Protein AF-A0A2U3LYC5-F1 (afdb_monomer_lite)

Structure (mmCIF, N/CA/C/O backbone):
data_AF-A0A2U3LYC5-F1
#
_entry.id   AF-A0A2U3LYC5-F1
#
loop_
_atom_site.group_PDB
_atom_site.id
_atom_site.type_symbol
_atom_site.label_atom_id
_atom_site.label_alt_id
_atom_site.label_comp_id
_atom_site.label_asym_id
_atom_site.label_entity_id
_atom_site.label_seq_id
_atom_site.pdbx_PDB_ins_code
_atom_site.Cartn_x
_atom_site.Cartn_y
_atom_site.Cartn_z
_atom_site.occupancy
_atom_site.B_iso_or_equiv
_atom_site.auth_seq_id
_atom_site.auth_comp_id
_atom_site.auth_asym_id
_atom_site.auth_atom_id
_atom_site.pdbx_PDB_model_num
ATOM 1 N N . MET A 1 1 ? -0.876 21.753 33.204 1.00 40.34 1 MET A N 1
ATOM 2 C CA . MET A 1 1 ? -1.177 21.328 31.820 1.00 40.34 1 MET A CA 1
ATOM 3 C C . MET A 1 1 ? -1.017 19.820 31.784 1.00 40.34 1 MET A C 1
ATOM 5 O O . MET A 1 1 ? 0.058 19.360 32.145 1.00 40.34 1 MET A O 1
ATOM 9 N N . ALA A 1 2 ? -2.063 19.058 31.461 1.00 46.78 2 ALA A N 1
ATOM 10 C CA . ALA A 1 2 ? -1.940 17.607 31.338 1.00 46.78 2 ALA A CA 1
ATOM 11 C C . ALA A 1 2 ? -1.314 17.269 29.978 1.00 46.78 2 ALA A C 1
ATOM 13 O O . ALA A 1 2 ? -1.792 17.745 28.949 1.00 46.78 2 ALA A O 1
ATOM 14 N N . ILE A 1 3 ? -0.242 16.476 29.973 1.00 54.59 3 ILE A N 1
ATOM 15 C CA . ILE A 1 3 ? 0.299 15.901 28.739 1.00 54.59 3 ILE A CA 1
ATOM 16 C C . ILE A 1 3 ? -0.543 14.659 28.458 1.00 54.59 3 ILE A C 1
ATOM 18 O O . ILE A 1 3 ? -0.253 13.590 28.994 1.00 54.59 3 ILE A O 1
ATOM 22 N N . GLY A 1 4 ? -1.610 14.837 27.674 1.00 52.62 4 GLY A N 1
ATOM 23 C CA . GLY A 1 4 ? -2.502 13.748 27.282 1.00 52.62 4 GLY A CA 1
ATOM 24 C C . GLY A 1 4 ? -1.692 12.621 26.648 1.00 52.62 4 GLY A C 1
ATOM 25 O O . GLY A 1 4 ? -0.957 12.837 25.680 1.00 52.62 4 GLY A O 1
ATOM 26 N N . THR A 1 5 ? -1.749 11.434 27.241 1.00 54.25 5 THR A N 1
ATOM 27 C CA . THR A 1 5 ? -0.887 10.325 26.821 1.00 54.25 5 THR A CA 1
ATOM 28 C C . THR A 1 5 ? -1.466 9.643 25.584 1.00 54.25 5 THR A C 1
ATOM 30 O O . THR A 1 5 ? -2.667 9.698 25.325 1.00 54.25 5 THR A O 1
ATOM 33 N N . ALA A 1 6 ? -0.638 8.910 24.833 1.00 56.06 6 ALA A N 1
ATOM 34 C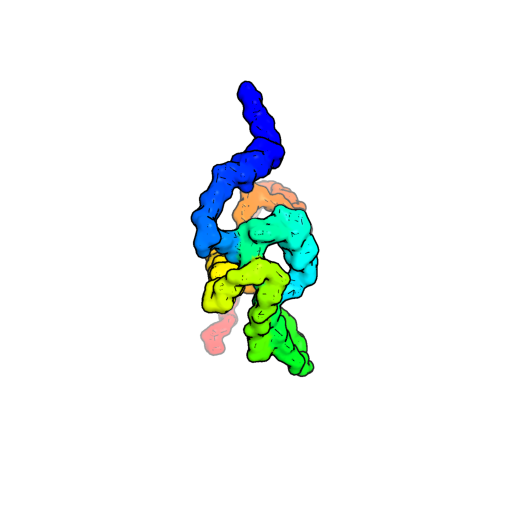 CA . ALA A 1 6 ? -1.093 8.162 23.654 1.00 56.06 6 ALA A CA 1
ATOM 35 C C . ALA A 1 6 ? -2.175 7.091 23.954 1.00 56.06 6 ALA A C 1
ATOM 37 O O . ALA A 1 6 ? -2.731 6.504 23.026 1.00 56.06 6 ALA A O 1
ATOM 38 N N . TYR A 1 7 ? -2.490 6.836 25.231 1.00 59.06 7 TYR A N 1
ATOM 39 C CA . TYR A 1 7 ? -3.621 6.012 25.653 1.00 59.06 7 TYR A CA 1
ATOM 40 C C . TYR A 1 7 ? -4.973 6.744 25.607 1.00 59.06 7 TYR A C 1
ATOM 42 O O . TYR A 1 7 ? -5.970 6.099 25.296 1.00 59.06 7 TYR A O 1
ATOM 50 N N . GLU A 1 8 ? -5.038 8.059 25.838 1.00 54.41 8 GLU A N 1
ATOM 51 C CA . GLU A 1 8 ? -6.316 8.798 25.862 1.00 54.41 8 GLU A CA 1
ATOM 52 C C . GLU A 1 8 ? -6.928 8.913 24.459 1.00 54.41 8 GLU A C 1
ATOM 54 O O . GLU A 1 8 ? -8.079 8.521 24.254 1.00 54.41 8 GLU A O 1
ATOM 59 N N . ALA A 1 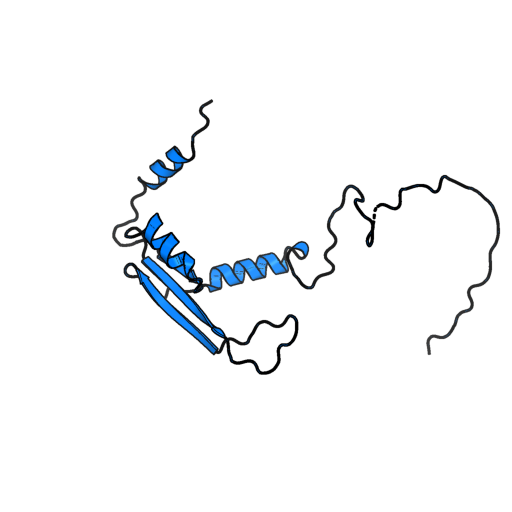9 ? -6.119 9.262 23.453 1.00 53.09 9 ALA A N 1
ATOM 60 C CA . ALA A 1 9 ? -6.523 9.204 22.043 1.00 53.09 9 ALA A CA 1
ATOM 61 C C . ALA A 1 9 ? -6.945 7.780 21.602 1.00 53.09 9 ALA A C 1
ATOM 63 O O . ALA A 1 9 ? -7.764 7.602 20.698 1.00 53.09 9 ALA A O 1
ATOM 64 N N . ARG A 1 10 ? -6.421 6.737 22.265 1.00 54.31 10 ARG A N 1
ATOM 65 C CA . ARG A 1 10 ? -6.801 5.334 22.032 1.00 54.31 10 ARG A CA 1
ATOM 66 C C . ARG A 1 10 ? -8.166 4.987 22.640 1.00 54.31 10 ARG A C 1
ATOM 68 O O . ARG A 1 10 ? -8.833 4.093 22.122 1.00 54.31 10 ARG A O 1
ATOM 75 N N . SER A 1 11 ? -8.587 5.681 23.701 1.00 48.44 11 SER A N 1
ATOM 76 C CA . SER A 1 11 ? -9.949 5.601 24.248 1.00 48.44 11 SER A CA 1
ATOM 77 C C . SER A 1 11 ? -10.963 6.469 23.499 1.00 48.44 11 SER A C 1
ATOM 79 O O . SER A 1 11 ? -12.105 6.043 23.369 1.00 48.44 11 SER A O 1
ATOM 81 N N . GLU A 1 12 ? -10.579 7.612 22.928 1.00 47.88 12 GLU A N 1
ATOM 82 C CA . GLU A 1 12 ? -11.482 8.406 22.072 1.00 47.88 12 GLU A CA 1
ATOM 83 C C . GLU A 1 12 ? -11.841 7.647 20.780 1.00 47.88 12 GLU A C 1
ATOM 85 O O . GLU A 1 12 ? -13.007 7.557 20.397 1.00 47.88 12 GLU A O 1
ATOM 90 N N . LEU A 1 13 ? -10.868 6.941 20.187 1.00 54.88 13 LEU A N 1
ATOM 91 C CA . LEU A 1 13 ? -11.086 5.976 19.094 1.00 54.88 13 LEU A CA 1
ATOM 92 C C . LEU A 1 13 ? -11.908 4.726 19.498 1.00 54.88 13 LEU A C 1
ATOM 94 O O . LEU A 1 13 ? -12.081 3.814 18.686 1.00 54.88 13 LEU A O 1
ATOM 98 N N . ARG A 1 14 ? -12.412 4.655 20.739 1.00 53.88 14 ARG A N 1
ATOM 99 C CA . ARG A 1 14 ? -13.308 3.597 21.238 1.00 53.88 14 ARG A CA 1
ATOM 100 C C . ARG A 1 14 ? -14.780 4.026 21.266 1.00 53.88 14 ARG A C 1
ATOM 102 O O . ARG A 1 14 ? -15.639 3.153 21.319 1.00 53.88 14 ARG A O 1
ATOM 109 N N . THR A 1 15 ? -15.076 5.328 21.243 1.00 57.22 15 THR A N 1
ATOM 110 C CA . THR A 1 15 ? -16.435 5.875 21.432 1.00 57.22 15 THR A CA 1
ATOM 111 C C . THR A 1 15 ? -17.026 6.527 20.183 1.00 57.22 15 THR A C 1
ATOM 113 O O . THR A 1 15 ? -18.062 7.180 20.273 1.00 57.22 15 THR A O 1
ATOM 116 N N . TRP A 1 16 ? -16.413 6.332 19.012 1.00 46.88 16 TRP A N 1
ATOM 117 C CA . TRP A 1 16 ? -17.035 6.648 17.725 1.00 46.88 16 TRP A CA 1
ATOM 118 C C . TRP A 1 16 ? -17.822 5.434 17.203 1.00 46.88 16 TRP A C 1
ATOM 120 O O . TRP A 1 16 ? -17.195 4.480 16.732 1.00 46.88 16 TRP A O 1
ATOM 130 N N . PRO A 1 17 ? -19.168 5.427 17.254 1.00 53.56 17 PRO A N 1
ATOM 131 C CA . PRO A 1 17 ? -19.947 4.425 16.547 1.00 53.56 17 PRO A CA 1
ATOM 132 C C . PRO A 1 17 ? -19.919 4.739 15.039 1.00 53.56 17 PRO A C 1
ATOM 134 O O . PRO A 1 17 ? -20.479 5.760 14.626 1.00 53.56 17 PRO A O 1
ATOM 137 N N . PRO A 1 18 ? -19.329 3.890 14.174 1.00 57.97 18 PRO A N 1
ATOM 138 C CA . PRO A 1 18 ? -19.760 3.881 12.782 1.00 57.97 18 PRO A CA 1
ATOM 139 C C . PRO A 1 18 ? -21.257 3.543 12.749 1.00 57.97 18 PRO A C 1
ATOM 141 O O . PRO A 1 18 ? -21.764 2.824 13.615 1.00 57.97 18 PRO A O 1
ATOM 144 N N . LYS A 1 19 ? -21.977 4.041 11.741 1.00 56.91 19 LYS A N 1
ATOM 145 C CA . LYS A 1 19 ? -23.342 3.561 11.482 1.00 56.91 19 LYS A CA 1
ATOM 146 C C . LYS A 1 19 ? -23.272 2.047 11.230 1.00 56.91 19 LYS A C 1
ATOM 148 O O . LYS A 1 19 ? -22.301 1.610 10.608 1.00 56.91 19 LYS A O 1
ATOM 153 N N . PRO A 1 20 ? -24.259 1.247 11.672 1.00 51.06 20 PRO A N 1
ATOM 154 C CA . PRO A 1 20 ? -24.197 -0.214 11.551 1.00 51.06 20 PRO A CA 1
ATOM 155 C C . PRO A 1 20 ? -24.021 -0.693 10.098 1.00 51.06 20 PRO A C 1
ATOM 157 O O . PRO A 1 20 ? -23.440 -1.749 9.865 1.00 51.06 20 PRO A O 1
ATOM 160 N N . ASP A 1 21 ? -24.452 0.116 9.130 1.00 56.06 21 ASP A N 1
ATOM 161 C CA . ASP A 1 21 ? -24.381 -0.155 7.690 1.00 56.06 21 ASP A CA 1
ATOM 162 C C . ASP A 1 21 ? -23.048 0.270 7.032 1.00 56.06 21 ASP A C 1
ATOM 1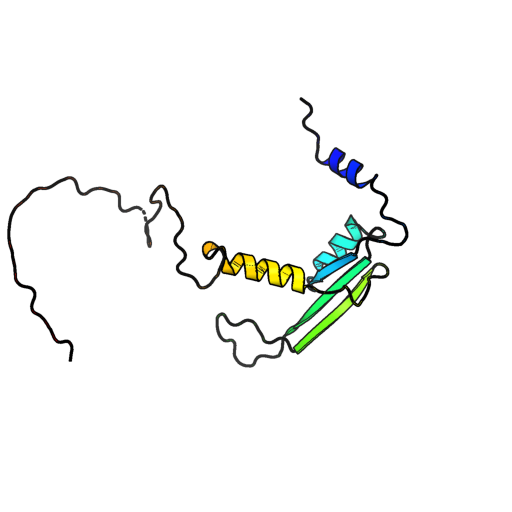64 O O . ASP A 1 21 ? -22.808 -0.033 5.863 1.00 56.06 21 ASP A O 1
ATOM 168 N N . GLU A 1 22 ? -22.174 0.989 7.750 1.00 65.31 22 GLU A N 1
ATOM 169 C CA . GLU A 1 22 ? -20.986 1.667 7.204 1.00 65.31 22 GLU A CA 1
ATOM 170 C C . GLU A 1 22 ? -19.699 1.271 7.958 1.00 65.31 22 GLU A C 1
ATOM 172 O O . GLU A 1 22 ? -18.988 2.097 8.536 1.00 65.31 22 GLU A O 1
ATOM 177 N N . LEU A 1 23 ? -19.387 -0.031 7.947 1.00 70.06 23 LEU A N 1
ATOM 178 C CA . LEU A 1 23 ? -18.106 -0.554 8.438 1.00 70.06 23 LEU A CA 1
ATOM 179 C C . LEU A 1 23 ? -16.927 0.036 7.647 1.00 70.06 23 LEU A C 1
ATOM 181 O O . LEU A 1 23 ? -16.929 0.067 6.414 1.00 70.06 23 LEU A O 1
ATOM 185 N N . PHE A 1 24 ? -15.881 0.456 8.361 1.00 83.62 24 PHE A N 1
ATOM 186 C CA . PHE A 1 24 ? -14.703 1.088 7.765 1.00 83.62 24 PHE A CA 1
ATOM 187 C C . PHE A 1 24 ? -13.971 0.124 6.816 1.00 83.62 24 PHE A C 1
ATOM 189 O O . PHE A 1 24 ? -13.599 -0.981 7.212 1.00 83.62 24 PHE A O 1
ATOM 196 N N . GLN A 1 25 ? -13.750 0.528 5.562 1.00 88.94 25 GLN A N 1
ATOM 197 C CA . GLN A 1 25 ? -13.086 -0.307 4.556 1.00 88.94 25 GLN A CA 1
ATOM 198 C C . GLN A 1 25 ? -11.616 0.090 4.377 1.00 88.94 25 GLN A C 1
ATOM 200 O O . GLN A 1 25 ? -11.308 1.243 4.078 1.00 88.94 25 GLN A O 1
ATOM 205 N N . ILE A 1 26 ? -10.716 -0.889 4.489 1.00 91.62 26 ILE A N 1
ATOM 206 C CA . ILE A 1 26 ? -9.272 -0.733 4.281 1.00 91.62 26 ILE A CA 1
ATOM 207 C C . ILE A 1 26 ? -8.837 -1.525 3.048 1.00 91.62 26 ILE A C 1
ATOM 209 O O . ILE A 1 26 ? -9.253 -2.665 2.830 1.00 91.62 26 ILE A O 1
ATOM 213 N N . THR A 1 27 ? -7.965 -0.912 2.251 1.00 93.81 27 THR A N 1
ATOM 214 C CA . THR A 1 27 ? -7.382 -1.497 1.042 1.00 93.81 27 THR A CA 1
ATOM 215 C C . THR A 1 27 ? -5.878 -1.242 1.029 1.00 93.81 27 THR A C 1
ATOM 217 O O . THR A 1 27 ? -5.474 -0.080 0.943 1.00 93.81 27 THR A O 1
ATOM 220 N N . THR A 1 28 ? -5.056 -2.290 1.094 1.00 93.94 28 THR A N 1
ATOM 221 C CA . THR A 1 28 ? -3.591 -2.180 0.934 1.00 93.94 28 THR A CA 1
ATOM 222 C C . THR A 1 28 ? -3.127 -2.864 -0.348 1.00 93.94 28 THR A C 1
ATOM 224 O O . THR A 1 28 ? -3.891 -3.547 -1.029 1.00 93.94 28 THR A O 1
ATOM 227 N N . ASP A 1 29 ? -1.853 -2.698 -0.675 1.00 92.44 29 ASP A N 1
ATOM 228 C CA . ASP A 1 29 ? -1.115 -3.603 -1.548 1.00 92.44 29 ASP A CA 1
ATOM 229 C C . ASP A 1 29 ? -0.901 -4.990 -0.894 1.00 92.44 29 ASP A C 1
ATOM 231 O O . ASP A 1 29 ? -1.221 -5.208 0.281 1.00 92.44 29 ASP A O 1
ATOM 235 N N . GLY A 1 30 ? -0.364 -5.932 -1.675 1.00 91.12 30 GLY A N 1
ATOM 236 C CA . GLY A 1 30 ? -0.126 -7.334 -1.300 1.00 91.12 30 GLY A CA 1
ATOM 237 C C . GLY A 1 30 ? 1.041 -7.607 -0.337 1.00 91.12 30 GLY A C 1
ATOM 238 O O . GLY A 1 30 ? 1.516 -8.743 -0.265 1.00 91.12 30 GLY A O 1
ATOM 239 N N . PHE A 1 31 ? 1.566 -6.609 0.380 1.00 91.75 31 PHE A N 1
ATOM 240 C CA . PHE A 1 31 ? 2.666 -6.823 1.322 1.00 91.75 31 PHE A CA 1
ATOM 241 C C . PHE A 1 31 ? 2.206 -7.635 2.550 1.00 91.75 31 PHE A C 1
ATOM 243 O O . PHE A 1 31 ? 1.364 -7.206 3.344 1.00 91.75 31 PHE A O 1
ATOM 250 N N . LYS A 1 32 ? 2.773 -8.842 2.706 1.00 92.31 32 LYS A N 1
ATOM 251 C CA . LYS A 1 32 ? 2.317 -9.878 3.658 1.00 92.31 32 LYS A CA 1
ATOM 252 C C . LYS A 1 32 ? 2.119 -9.391 5.112 1.00 92.31 32 LYS A C 1
ATOM 254 O O . LYS A 1 32 ? 1.103 -9.760 5.700 1.00 92.31 32 LYS A O 1
ATOM 259 N N . PRO A 1 33 ? 2.995 -8.548 5.705 1.00 94.81 33 PRO A N 1
ATOM 260 C CA . PRO A 1 33 ? 2.809 -8.045 7.071 1.00 94.81 33 PRO A CA 1
ATOM 261 C C . PRO A 1 33 ? 1.546 -7.204 7.311 1.00 94.81 33 PRO A C 1
ATOM 263 O O . PRO A 1 33 ? 1.139 -7.069 8.463 1.00 94.81 33 PRO A O 1
ATOM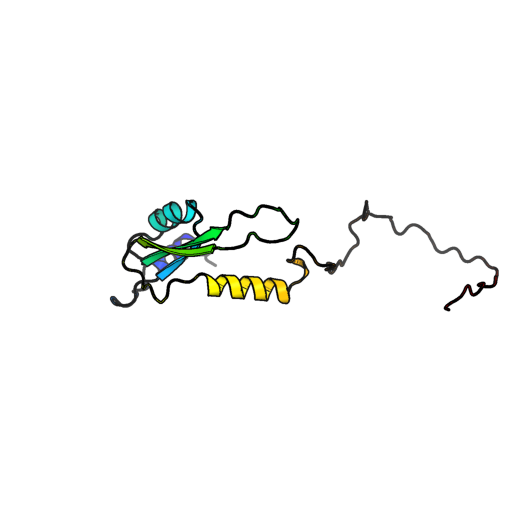 266 N N . TYR A 1 34 ? 0.889 -6.664 6.275 1.00 93.88 34 TYR A N 1
ATOM 267 C CA . TYR A 1 34 ? -0.388 -5.967 6.473 1.00 93.88 34 TYR A CA 1
ATOM 268 C C . TYR A 1 34 ? -1.498 -6.902 6.962 1.00 93.88 34 TYR A C 1
ATOM 270 O O . TYR A 1 34 ? -2.348 -6.456 7.728 1.00 93.88 34 TYR A O 1
ATOM 278 N N . VAL A 1 35 ? -1.461 -8.192 6.604 1.00 92.69 35 VAL A N 1
ATOM 279 C CA . VAL A 1 35 ? -2.438 -9.182 7.084 1.00 92.69 35 VAL A CA 1
ATOM 280 C C . VAL A 1 35 ? -2.357 -9.310 8.604 1.00 92.69 35 VAL A C 1
ATOM 282 O O . VAL A 1 35 ? -3.331 -9.037 9.300 1.00 92.69 35 VAL A O 1
ATOM 285 N N . SER A 1 36 ? -1.177 -9.640 9.141 1.00 93.19 36 SER A N 1
ATOM 286 C CA . SER A 1 36 ? -1.001 -9.792 10.588 1.00 93.19 36 SER A CA 1
ATOM 287 C C . SER A 1 36 ? -1.225 -8.476 11.335 1.00 93.19 36 SER A C 1
ATOM 289 O O . SER A 1 36 ? -1.897 -8.477 12.365 1.00 93.19 36 SER A O 1
ATOM 291 N N . ALA A 1 37 ? -0.740 -7.345 10.813 1.00 92.88 37 ALA A N 1
ATOM 292 C CA . ALA A 1 37 ? -0.936 -6.040 11.441 1.00 92.88 37 ALA A CA 1
ATOM 293 C C . ALA A 1 37 ? -2.420 -5.637 11.542 1.00 92.88 37 ALA A C 1
ATOM 295 O O . ALA A 1 37 ? -2.866 -5.221 12.613 1.00 92.88 37 ALA A O 1
ATOM 296 N N . ILE A 1 38 ? -3.200 -5.769 10.463 1.00 91.25 38 ILE A N 1
ATOM 297 C CA . ILE A 1 38 ? -4.600 -5.312 10.422 1.00 91.25 38 ILE A CA 1
ATOM 298 C C . ILE A 1 38 ? -5.514 -6.266 11.200 1.00 91.25 38 ILE A C 1
ATOM 300 O O . ILE A 1 38 ? -6.324 -5.799 12.004 1.00 91.25 38 ILE A O 1
ATOM 304 N N . THR A 1 39 ? -5.329 -7.584 11.068 1.00 88.44 39 THR A N 1
ATOM 305 C CA . THR A 1 39 ? -6.065 -8.569 11.878 1.00 88.44 39 THR A CA 1
ATOM 306 C C . THR A 1 39 ? -5.770 -8.400 13.373 1.00 88.44 39 THR A C 1
ATOM 308 O O . THR A 1 39 ? -6.697 -8.422 14.172 1.00 88.44 39 THR A O 1
ATOM 311 N N . THR A 1 40 ? -4.519 -8.129 13.774 1.00 90.44 40 THR A N 1
ATOM 312 C CA . THR A 1 40 ? -4.171 -7.954 15.202 1.00 90.44 40 THR A CA 1
ATOM 313 C C . THR A 1 40 ? -4.669 -6.628 15.790 1.00 90.44 40 THR A C 1
ATOM 315 O O . THR A 1 40 ? -4.984 -6.558 16.976 1.00 90.44 40 THR A O 1
ATOM 318 N N . THR A 1 41 ? -4.713 -5.545 15.003 1.00 89.38 41 THR A N 1
ATOM 319 C CA . THR A 1 41 ? -5.016 -4.198 15.531 1.00 89.38 41 THR A CA 1
ATOM 320 C C . THR A 1 41 ? -6.472 -3.771 15.378 1.00 89.38 41 THR A C 1
ATOM 322 O O . THR A 1 41 ? -6.984 -3.052 16.240 1.00 89.38 41 THR A O 1
ATOM 325 N N . LEU A 1 42 ? -7.148 -4.176 14.302 1.00 85.69 42 LEU A N 1
ATOM 326 C CA . LEU A 1 42 ? -8.501 -3.721 13.978 1.00 85.69 42 LEU A CA 1
ATOM 327 C C . LEU A 1 42 ? -9.529 -4.849 14.028 1.00 85.69 42 LEU A C 1
ATOM 329 O O . LEU A 1 42 ? -10.607 -4.614 14.579 1.00 85.69 42 LEU A O 1
ATOM 333 N N . SER A 1 43 ? -9.174 -6.035 13.517 1.00 83.81 43 SER A N 1
ATOM 334 C CA . SER A 1 43 ? -10.055 -7.203 13.376 1.00 83.81 43 SER A CA 1
ATOM 335 C C . SER A 1 43 ? -11.451 -6.794 12.872 1.00 83.81 43 SER A C 1
ATOM 337 O O . SER A 1 43 ? -11.581 -6.098 11.863 1.00 83.81 43 SER A O 1
ATOM 339 N N . ASP A 1 44 ? -12.487 -7.144 13.624 1.00 81.56 44 ASP A N 1
ATOM 340 C CA . ASP A 1 44 ? -13.912 -7.090 13.296 1.00 81.56 44 ASP A CA 1
ATOM 341 C C . ASP A 1 44 ? -14.436 -5.662 13.034 1.00 81.56 44 ASP A C 1
ATOM 343 O O . ASP A 1 44 ? -15.552 -5.475 12.555 1.00 81.56 44 ASP A O 1
ATOM 347 N N . ARG A 1 45 ? -13.627 -4.635 13.331 1.00 82.06 45 ARG A N 1
ATOM 348 C CA . ARG A 1 45 ? -13.964 -3.214 13.149 1.00 82.06 45 ARG A CA 1
ATOM 349 C C . ARG A 1 45 ? -13.814 -2.716 11.709 1.00 82.06 45 ARG A C 1
ATOM 351 O O . ARG A 1 45 ? -14.196 -1.579 11.432 1.00 82.06 45 ARG A O 1
ATOM 358 N N . CYS A 1 46 ? -13.239 -3.511 10.803 1.00 87.12 46 CYS A N 1
ATOM 359 C CA . CYS A 1 46 ? -13.036 -3.108 9.411 1.00 87.12 46 CYS A CA 1
ATOM 360 C C . CYS A 1 46 ? -13.219 -4.247 8.398 1.00 87.12 46 CYS A C 1
ATOM 362 O O . CYS A 1 46 ? -12.849 -5.392 8.649 1.00 87.12 46 CYS A O 1
ATOM 364 N N . GLY A 1 47 ? -13.713 -3.907 7.204 1.00 89.88 47 GLY A N 1
ATOM 365 C CA . GLY A 1 47 ? -13.606 -4.769 6.026 1.00 89.88 47 GLY A CA 1
ATOM 366 C C . GLY A 1 47 ? -12.247 -4.566 5.358 1.00 89.88 47 GLY A C 1
ATOM 367 O O . GLY A 1 47 ? -11.920 -3.441 4.978 1.00 89.88 47 GLY A O 1
ATOM 368 N N . PHE A 1 48 ? -11.457 -5.626 5.192 1.00 92.62 48 PHE A N 1
ATOM 369 C CA . PHE A 1 48 ? -10.093 -5.549 4.666 1.00 92.62 48 PHE A CA 1
ATOM 370 C C . PHE A 1 48 ? -9.898 -6.408 3.412 1.00 92.62 48 PHE A C 1
ATOM 372 O O . PHE A 1 48 ? -10.274 -7.584 3.365 1.00 92.62 48 PHE A O 1
ATOM 379 N N . ALA A 1 49 ? -9.270 -5.808 2.401 1.00 95.00 49 ALA A N 1
ATOM 380 C CA . ALA A 1 49 ? -8.847 -6.467 1.173 1.00 95.00 49 ALA A CA 1
ATOM 381 C C . ALA A 1 49 ? -7.462 -5.982 0.720 1.00 95.00 49 ALA A C 1
ATOM 383 O O . ALA A 1 49 ? -7.073 -4.840 0.979 1.00 95.00 49 ALA A O 1
ATOM 384 N N . GLN A 1 50 ? -6.753 -6.829 -0.023 1.00 94.94 50 GLN A N 1
ATOM 385 C CA . GLN A 1 50 ? -5.507 -6.481 -0.701 1.00 94.94 50 GLN A CA 1
ATOM 386 C C . GLN A 1 50 ? -5.707 -6.364 -2.214 1.00 94.94 50 GLN A C 1
ATOM 388 O O . GLN A 1 50 ? -6.533 -7.059 -2.809 1.00 94.94 50 GLN A O 1
ATOM 393 N N . VAL A 1 51 ? -4.924 -5.483 -2.836 1.00 95.44 51 VAL A N 1
ATOM 394 C CA . VAL A 1 51 ? -4.747 -5.411 -4.288 1.00 95.44 51 VAL A CA 1
ATOM 395 C C . VAL A 1 51 ? -3.346 -5.913 -4.616 1.00 95.44 51 VAL A C 1
ATOM 397 O O . VAL A 1 51 ? -2.351 -5.260 -4.294 1.00 95.44 51 VAL A O 1
ATOM 400 N N . ILE A 1 52 ? -3.262 -7.078 -5.250 1.00 93.44 52 ILE A N 1
ATOM 401 C CA . ILE A 1 52 ? -1.995 -7.707 -5.625 1.00 93.44 52 ILE A CA 1
ATOM 402 C C . ILE A 1 52 ? -1.750 -7.408 -7.103 1.00 93.44 52 ILE A C 1
ATOM 404 O O . ILE A 1 52 ? -2.473 -7.887 -7.971 1.00 93.44 52 ILE A O 1
ATOM 408 N N . LYS A 1 53 ? -0.741 -6.586 -7.403 1.00 90.56 53 LYS A N 1
ATOM 409 C CA . LYS A 1 53 ? -0.297 -6.347 -8.782 1.00 90.56 53 LYS A CA 1
ATOM 410 C C . LYS A 1 53 ? 0.678 -7.450 -9.176 1.00 90.56 53 LYS A C 1
ATOM 412 O O . LYS A 1 53 ? 1.734 -7.562 -8.559 1.00 90.56 53 LYS A O 1
ATOM 417 N N . VAL A 1 54 ? 0.324 -8.247 -10.180 1.00 90.62 54 VAL A N 1
ATOM 418 C CA . VAL A 1 54 ? 1.153 -9.364 -10.646 1.00 90.62 54 VAL A CA 1
ATOM 419 C C . VAL A 1 54 ? 2.115 -8.845 -11.724 1.00 90.62 54 VAL A C 1
ATOM 421 O O . VAL A 1 54 ? 1.648 -8.467 -12.807 1.00 90.62 54 VAL A O 1
ATOM 424 N N . PRO A 1 55 ? 3.435 -8.781 -11.460 1.00 88.06 55 PRO A N 1
ATOM 425 C CA . PRO A 1 55 ? 4.403 -8.355 -12.464 1.00 88.06 55 PRO A CA 1
ATOM 426 C C . PRO A 1 55 ? 4.451 -9.355 -13.626 1.00 88.06 55 PRO A C 1
ATOM 428 O O . PRO A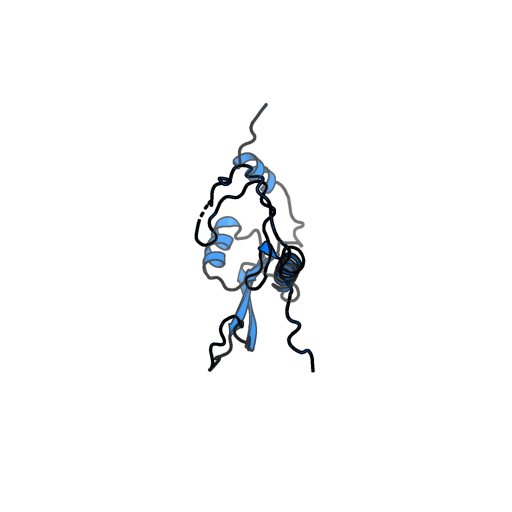 1 55 ? 4.171 -10.541 -13.458 1.00 88.06 55 PRO A O 1
ATOM 431 N N . ALA A 1 56 ? 4.793 -8.865 -14.811 1.00 86.94 56 ALA A N 1
ATOM 432 C CA . ALA A 1 56 ? 5.106 -9.687 -15.969 1.00 86.94 56 ALA A CA 1
ATOM 433 C C . ALA A 1 56 ? 6.529 -10.254 -15.868 1.00 86.94 56 ALA A C 1
ATOM 435 O O . ALA A 1 56 ? 7.402 -9.686 -15.212 1.00 86.94 56 ALA A O 1
ATOM 436 N N . GLU A 1 57 ? 6.772 -11.359 -16.569 1.00 80.88 57 GLU A N 1
ATOM 437 C CA . GLU A 1 57 ? 8.097 -11.964 -16.695 1.00 80.88 57 GLU A CA 1
ATOM 438 C C . GLU A 1 57 ? 8.935 -11.187 -17.731 1.00 80.88 57 GLU A C 1
ATOM 440 O O . GLU A 1 57 ? 9.013 -11.535 -18.912 1.00 80.88 57 GLU A O 1
ATOM 445 N N . SER A 1 58 ? 9.515 -10.063 -17.299 1.00 69.19 58 SER A N 1
ATOM 446 C CA . SER A 1 58 ? 10.346 -9.194 -18.138 1.00 69.19 58 SER A CA 1
ATOM 447 C C . SER A 1 58 ? 11.705 -9.834 -18.432 1.00 69.19 58 SER A C 1
ATOM 449 O O . SER A 1 58 ? 12.492 -10.066 -17.516 1.00 69.19 58 SER A O 1
ATOM 451 N N . LYS A 1 59 ? 12.014 -10.063 -19.714 1.00 66.31 59 LYS A N 1
ATOM 452 C CA . LYS A 1 59 ? 13.284 -10.677 -20.152 1.00 66.31 59 LYS A CA 1
ATOM 453 C C . LYS A 1 59 ? 14.504 -9.752 -20.083 1.00 66.31 59 LYS A C 1
ATOM 455 O O . LYS A 1 59 ? 15.626 -10.243 -20.148 1.00 66.31 59 LYS A O 1
ATOM 460 N N . GLU A 1 60 ? 14.298 -8.441 -19.963 1.00 68.88 60 GLU A N 1
ATOM 461 C CA . GLU A 1 60 ? 15.366 -7.437 -19.957 1.00 68.88 60 GLU A CA 1
ATOM 462 C C . GLU A 1 60 ? 15.173 -6.451 -18.795 1.00 68.88 60 GLU A C 1
ATOM 464 O O . GLU A 1 60 ? 14.232 -5.656 -18.782 1.00 68.88 60 GLU A O 1
ATOM 469 N N . GLU A 1 61 ? 16.074 -6.480 -17.807 1.00 65.44 61 GLU A N 1
ATOM 470 C CA . GLU A 1 61 ? 16.070 -5.523 -16.693 1.00 65.44 61 GLU A CA 1
ATOM 471 C C . GLU A 1 61 ? 16.634 -4.162 -17.132 1.00 65.44 61 GLU A C 1
ATOM 473 O O . GLU A 1 61 ? 17.818 -3.854 -16.974 1.00 65.44 61 GLU A O 1
ATOM 478 N N . HIS A 1 62 ? 15.778 -3.303 -17.682 1.00 70.31 62 HIS A N 1
ATOM 479 C CA . HIS A 1 62 ? 16.141 -1.911 -17.943 1.00 70.31 62 HIS A CA 1
ATOM 480 C C . HIS A 1 62 ? 16.238 -1.115 -16.633 1.00 70.31 62 HIS A C 1
ATOM 482 O O . HIS A 1 62 ? 15.240 -0.818 -15.973 1.00 70.31 62 HIS A O 1
ATOM 488 N N . TRP A 1 63 ? 17.461 -0.729 -16.264 1.00 71.62 63 TRP A N 1
ATOM 489 C CA . TRP A 1 63 ? 17.746 0.034 -15.049 1.00 71.62 63 TRP A CA 1
ATOM 490 C C . TRP A 1 63 ? 16.915 1.334 -14.978 1.00 71.62 63 TRP A C 1
ATOM 492 O O . TRP A 1 63 ? 16.978 2.176 -15.870 1.00 71.62 63 TRP A O 1
ATOM 502 N N . TYR A 1 64 ? 16.174 1.488 -13.872 1.00 72.81 64 TYR A N 1
ATOM 503 C CA . TYR A 1 64 ? 15.140 2.503 -13.573 1.00 72.81 64 TYR A CA 1
ATOM 504 C C . TYR A 1 64 ? 13.709 2.258 -14.084 1.00 72.81 64 TYR A C 1
ATOM 506 O O . TYR A 1 64 ? 12.810 2.926 -13.564 1.00 72.81 64 TYR A O 1
ATOM 514 N N . ASN A 1 65 ? 13.449 1.319 -14.996 1.00 76.00 65 ASN A N 1
ATOM 515 C CA . ASN A 1 65 ? 12.067 0.999 -15.368 1.00 76.00 65 ASN A CA 1
ATOM 516 C C . ASN A 1 65 ? 11.378 0.184 -14.251 1.00 76.00 65 ASN A C 1
ATOM 518 O O . ASN A 1 65 ? 12.021 -0.664 -13.627 1.00 76.00 65 ASN A O 1
ATOM 522 N N . PRO A 1 66 ? 10.083 0.418 -13.964 1.00 78.62 66 PRO A N 1
ATOM 523 C CA . PRO A 1 66 ? 9.283 -0.548 -13.219 1.00 78.62 66 PRO A CA 1
ATOM 524 C C . PRO A 1 66 ? 9.035 -1.794 -14.092 1.00 78.62 66 PRO A C 1
ATOM 526 O O . PRO A 1 66 ? 8.993 -1.661 -15.316 1.00 78.62 66 PRO A O 1
ATOM 529 N N . PRO A 1 67 ? 8.827 -2.984 -13.501 1.00 82.75 67 PRO A N 1
ATOM 530 C CA . PRO A 1 67 ? 8.357 -4.136 -14.261 1.00 82.75 67 PRO A CA 1
ATOM 531 C C . PRO A 1 67 ? 6.949 -3.865 -14.806 1.00 82.75 67 PRO A C 1
ATOM 533 O O . PRO A 1 67 ? 6.121 -3.245 -14.127 1.00 82.75 67 PRO A O 1
ATOM 536 N N . ASP A 1 68 ? 6.666 -4.370 -16.005 1.00 85.38 68 ASP A N 1
ATOM 537 C CA . ASP A 1 68 ? 5.308 -4.388 -16.547 1.00 85.38 68 ASP A CA 1
ATOM 538 C C . ASP A 1 68 ? 4.367 -5.160 -15.610 1.00 85.38 68 ASP A C 1
ATOM 540 O O . ASP A 1 68 ? 4.775 -6.090 -14.912 1.00 85.38 68 ASP A O 1
ATOM 544 N N . VAL A 1 69 ? 3.089 -4.784 -15.581 1.00 87.56 69 VAL A N 1
ATOM 545 C CA . VAL A 1 69 ? 2.072 -5.414 -14.725 1.00 87.56 69 VAL A CA 1
ATOM 546 C C . VAL A 1 69 ? 1.044 -6.098 -15.612 1.00 87.56 69 VAL A C 1
ATOM 548 O O . VAL A 1 69 ? 0.392 -5.439 -16.418 1.00 87.56 69 VAL A O 1
ATOM 551 N N . THR A 1 70 ? 0.874 -7.410 -15.447 1.00 90.69 70 THR A N 1
ATOM 552 C CA . THR A 1 70 ? -0.078 -8.194 -16.255 1.00 90.69 70 THR A CA 1
ATOM 553 C C . THR A 1 70 ? -1.523 -7.888 -15.869 1.00 90.69 70 THR A C 1
ATOM 555 O O . THR A 1 70 ? -2.365 -7.639 -16.728 1.00 90.69 70 THR A O 1
ATOM 558 N N . HIS A 1 71 ? -1.812 -7.901 -14.567 1.00 90.56 71 HIS A N 1
ATOM 559 C CA . HIS A 1 71 ? -3.129 -7.643 -13.998 1.00 90.56 71 HIS A CA 1
ATOM 560 C C . HIS A 1 71 ? -3.025 -7.285 -12.506 1.00 90.56 71 HIS A C 1
ATOM 562 O O . HIS A 1 71 ? -1.958 -7.370 -11.891 1.00 90.56 71 HIS A O 1
ATOM 568 N N . ALA A 1 72 ? -4.149 -6.862 -11.924 1.00 92.19 72 ALA A N 1
ATOM 569 C CA . ALA A 1 72 ? -4.279 -6.587 -10.498 1.00 92.19 72 ALA A CA 1
ATOM 570 C C . ALA A 1 72 ? -5.411 -7.435 -9.900 1.00 92.19 72 ALA A C 1
ATOM 572 O O . ALA A 1 72 ? -6.585 -7.223 -10.207 1.00 92.19 72 ALA A O 1
ATOM 573 N N . GLU A 1 73 ? -5.051 -8.386 -9.044 1.00 93.62 73 GLU A N 1
ATOM 574 C CA . GLU A 1 73 ? -5.982 -9.236 -8.308 1.00 93.62 73 GLU A CA 1
ATOM 575 C C . GLU A 1 73 ? -6.548 -8.486 -7.090 1.00 93.62 73 GLU A C 1
ATOM 577 O O . GLU A 1 73 ? -5.847 -7.707 -6.438 1.00 93.62 73 GLU A O 1
ATOM 582 N N . LYS A 1 74 ? -7.826 -8.720 -6.769 1.00 94.50 74 LYS A N 1
ATOM 583 C CA . LYS A 1 74 ? -8.501 -8.182 -5.579 1.00 94.50 74 LYS A CA 1
ATOM 584 C C . LYS A 1 74 ? -8.799 -9.321 -4.608 1.00 94.50 74 LYS A C 1
ATOM 586 O O . LYS A 1 74 ? -9.766 -10.050 -4.812 1.00 94.50 74 LYS A O 1
ATOM 591 N N . VAL A 1 75 ? -8.017 -9.435 -3.539 1.00 93.75 75 VAL A N 1
ATOM 592 C CA . VAL A 1 75 ? -8.169 -10.493 -2.531 1.00 93.75 75 VAL A CA 1
ATOM 593 C C . VAL A 1 75 ? -8.897 -9.931 -1.302 1.00 93.75 75 VAL A C 1
ATOM 595 O O . VAL A 1 75 ? -8.291 -9.169 -0.544 1.00 93.75 75 VAL A O 1
ATOM 598 N N . PRO A 1 76 ? -10.187 -10.245 -1.071 1.00 92.88 76 PRO A N 1
ATOM 599 C CA . PRO A 1 76 ? -10.841 -9.958 0.203 1.00 92.88 76 PRO A CA 1
ATOM 600 C C . PRO A 1 76 ? -10.287 -10.899 1.282 1.00 92.88 76 PRO A C 1
ATOM 602 O O . PRO A 1 76 ? -10.220 -12.106 1.070 1.00 92.88 76 PRO A O 1
ATOM 605 N N . ILE A 1 77 ? -9.884 -10.352 2.431 1.00 90.56 77 ILE A N 1
ATOM 606 C CA . ILE A 1 77 ? -9.225 -11.121 3.504 1.00 90.56 77 ILE A CA 1
ATOM 607 C C . ILE A 1 77 ? -10.090 -11.192 4.766 1.00 90.56 77 ILE A C 1
ATOM 609 O O . ILE A 1 77 ? -10.105 -12.219 5.438 1.00 90.56 77 ILE A O 1
ATOM 613 N N . MET A 1 78 ? -10.810 -10.119 5.108 1.00 88.56 78 MET A N 1
ATOM 614 C CA . MET A 1 78 ? -11.540 -10.029 6.376 1.00 88.56 78 MET A CA 1
ATOM 615 C C . MET A 1 78 ? -12.796 -9.159 6.249 1.00 88.56 78 MET A C 1
ATOM 617 O O . MET A 1 78 ? -12.784 -8.126 5.574 1.00 88.56 78 MET A O 1
ATOM 621 N N . GLY A 1 79 ? -13.877 -9.562 6.919 1.00 86.88 79 GLY A N 1
ATOM 622 C CA . GLY A 1 79 ? -15.179 -8.899 6.824 1.00 86.88 79 GLY A CA 1
ATOM 623 C C . GLY A 1 79 ? -15.810 -9.022 5.430 1.00 86.88 79 GLY A C 1
ATOM 624 O O . GLY A 1 79 ? -15.534 -9.963 4.688 1.00 86.88 79 GLY A O 1
ATOM 625 N N . LYS A 1 80 ? -16.667 -8.060 5.066 1.00 86.75 80 LYS A N 1
ATOM 626 C CA . LYS A 1 80 ? -17.370 -8.020 3.769 1.00 86.75 80 LYS A CA 1
ATOM 627 C C . LYS A 1 80 ? -17.082 -6.705 3.016 1.00 86.75 80 LYS A C 1
ATOM 629 O O . LYS A 1 80 ? -17.967 -5.856 2.924 1.00 86.75 80 LYS A O 1
ATOM 634 N N . PRO A 1 81 ? -15.844 -6.485 2.531 1.00 88.56 81 PRO A N 1
ATOM 635 C CA . PRO A 1 81 ? -15.471 -5.259 1.825 1.00 88.56 81 PRO A CA 1
ATOM 636 C C . PRO A 1 81 ? -16.207 -5.127 0.481 1.00 88.56 81 PRO A C 1
ATOM 638 O O . PRO A 1 81 ? -16.368 -6.100 -0.254 1.00 88.56 81 PRO A O 1
ATOM 641 N N . ASP A 1 82 ? -16.610 -3.905 0.128 1.00 90.00 82 ASP A N 1
ATOM 642 C CA . ASP A 1 82 ? -17.259 -3.608 -1.152 1.00 90.00 82 ASP A CA 1
ATOM 643 C C . ASP A 1 82 ? -16.247 -3.712 -2.304 1.00 90.00 82 ASP A C 1
ATOM 645 O O . ASP A 1 82 ? -15.312 -2.908 -2.409 1.00 90.00 82 ASP A O 1
ATOM 649 N N . ALA A 1 83 ? -16.451 -4.697 -3.183 1.00 88.50 83 ALA A N 1
ATOM 650 C CA . ALA A 1 83 ? -15.568 -5.015 -4.301 1.00 88.50 83 ALA A CA 1
ATOM 651 C C . ALA A 1 83 ? -15.402 -3.870 -5.318 1.00 88.50 83 ALA A C 1
ATOM 653 O O . ALA A 1 83 ? -14.336 -3.756 -5.940 1.00 88.50 83 ALA A O 1
ATOM 654 N N . ALA A 1 84 ? -16.401 -2.991 -5.464 1.00 90.25 84 ALA A N 1
ATOM 655 C CA . ALA A 1 84 ? -16.314 -1.817 -6.330 1.00 90.25 84 ALA A CA 1
ATOM 656 C C . ALA A 1 84 ? -15.364 -0.756 -5.745 1.00 90.25 84 ALA A C 1
ATOM 658 O O . ALA A 1 84 ? -14.622 -0.111 -6.487 1.00 90.25 84 ALA A O 1
ATOM 659 N N . LYS A 1 85 ? -15.325 -0.620 -4.412 1.00 88.94 85 LYS A N 1
ATOM 660 C CA . LYS A 1 85 ? -14.493 0.367 -3.697 1.00 88.94 85 LYS A CA 1
ATOM 661 C C . LYS A 1 85 ? -13.032 -0.059 -3.501 1.00 88.94 85 LYS A C 1
ATOM 663 O O . LYS A 1 85 ? -12.206 0.810 -3.201 1.00 88.94 85 LYS A O 1
ATOM 668 N N . ILE A 1 86 ? -12.703 -1.345 -3.693 1.00 92.88 86 ILE A N 1
ATOM 669 C CA . ILE A 1 86 ? -11.329 -1.875 -3.615 1.00 92.88 86 ILE A CA 1
ATOM 670 C C . ILE A 1 86 ? -10.458 -1.271 -4.731 1.00 92.88 86 ILE A C 1
ATOM 672 O O . ILE A 1 86 ? -10.592 -1.656 -5.896 1.00 92.88 86 ILE A O 1
ATOM 676 N N . CYS A 1 87 ? -9.548 -0.355 -4.381 1.00 92.25 87 CYS A N 1
ATOM 677 C CA . CYS A 1 87 ? -8.505 0.162 -5.274 1.00 92.25 87 CYS A CA 1
ATOM 678 C C . CYS A 1 87 ? -7.357 0.859 -4.515 1.00 92.25 87 CYS A C 1
ATOM 680 O O . CYS A 1 87 ? -7.578 1.575 -3.540 1.00 92.25 87 CYS A O 1
ATOM 682 N N . THR A 1 88 ? -6.129 0.723 -5.021 1.00 92.81 88 THR A N 1
ATOM 683 C CA . THR A 1 88 ? -4.923 1.437 -4.545 1.00 92.81 88 THR A CA 1
ATOM 684 C C . THR A 1 88 ? -4.688 2.779 -5.255 1.00 92.81 88 THR A C 1
ATOM 686 O O . THR A 1 88 ? -3.876 3.591 -4.811 1.00 92.81 88 THR A O 1
ATOM 689 N N . SER A 1 89 ? -5.439 3.066 -6.326 1.00 91.00 89 SER A N 1
ATOM 690 C CA . SER A 1 89 ? -5.246 4.226 -7.214 1.00 91.00 89 SER A CA 1
ATOM 691 C C . SER A 1 89 ? -5.298 5.593 -6.516 1.00 91.00 89 SER A C 1
ATOM 693 O O . SER A 1 89 ? -4.676 6.545 -6.987 1.00 91.00 89 SER A O 1
ATOM 695 N N . ARG A 1 90 ? -5.989 5.696 -5.370 1.00 91.38 90 ARG A N 1
ATOM 696 C CA . ARG A 1 90 ? -6.007 6.899 -4.515 1.00 91.38 90 ARG A CA 1
ATOM 697 C C . ARG A 1 90 ? -4.603 7.234 -3.991 1.00 91.38 90 ARG A C 1
ATOM 699 O O . ARG A 1 90 ? -4.138 8.359 -4.159 1.00 91.38 90 ARG A O 1
ATOM 706 N N . VAL A 1 91 ? -3.916 6.237 -3.427 1.00 91.19 91 VAL A N 1
ATOM 707 C CA . VAL A 1 91 ? -2.548 6.357 -2.890 1.00 91.19 91 VAL A CA 1
ATOM 708 C C . VAL A 1 91 ? -1.542 6.534 -4.027 1.00 91.19 91 VAL A C 1
ATOM 710 O O . VAL A 1 91 ? -0.659 7.381 -3.950 1.00 91.19 91 VAL A O 1
ATOM 713 N N . GLU A 1 92 ? -1.713 5.811 -5.134 1.00 90.81 92 GLU A N 1
ATOM 714 C CA . GLU A 1 92 ? -0.843 5.939 -6.312 1.00 90.81 92 GLU A CA 1
ATOM 715 C C . GLU A 1 92 ? -0.897 7.352 -6.916 1.00 90.81 92 GLU A C 1
ATOM 717 O O . GLU A 1 92 ? 0.145 7.944 -7.205 1.00 90.81 92 GLU A O 1
ATOM 722 N N . ARG A 1 93 ? -2.093 7.951 -7.020 1.00 93.81 93 ARG A N 1
ATOM 723 C CA . ARG A 1 93 ? -2.261 9.342 -7.467 1.00 93.81 93 ARG A CA 1
ATOM 724 C C . ARG A 1 93 ? -1.678 10.349 -6.473 1.00 93.81 93 ARG A C 1
ATOM 726 O O . ARG A 1 93 ? -1.125 11.362 -6.907 1.00 93.81 93 ARG A O 1
ATOM 733 N N . GLN A 1 94 ? -1.756 10.086 -5.169 1.00 92.81 94 GLN A N 1
ATOM 734 C CA . GLN A 1 94 ? -1.102 10.911 -4.150 1.00 92.81 94 GLN A CA 1
ATOM 735 C C . GLN A 1 94 ? 0.428 10.850 -4.287 1.00 92.81 94 GLN A C 1
ATOM 737 O O . GLN A 1 94 ? 1.070 11.897 -4.354 1.00 92.81 94 GLN A O 1
ATOM 742 N N . ASN A 1 95 ? 1.003 9.654 -4.433 1.00 89.62 95 ASN A N 1
ATOM 743 C CA . ASN A 1 95 ? 2.442 9.448 -4.619 1.00 89.62 95 ASN A CA 1
ATOM 744 C C . ASN A 1 95 ? 2.956 10.126 -5.901 1.00 89.62 95 ASN A C 1
ATOM 746 O O . ASN A 1 95 ? 3.963 10.836 -5.863 1.00 89.62 95 ASN A O 1
ATOM 750 N N . LEU A 1 96 ? 2.226 9.994 -7.014 1.00 89.12 96 LEU A N 1
ATOM 751 C CA . LEU A 1 96 ? 2.506 10.708 -8.263 1.00 89.12 96 LEU A CA 1
ATOM 752 C C . LEU A 1 96 ? 2.434 12.235 -8.076 1.00 89.12 96 LEU A C 1
ATOM 754 O O . LEU A 1 96 ? 3.317 12.952 -8.541 1.00 89.12 96 LEU A O 1
ATOM 758 N N . THR A 1 97 ? 1.440 12.744 -7.345 1.00 92.88 97 THR A N 1
ATOM 759 C CA . THR A 1 97 ? 1.313 14.184 -7.050 1.00 92.88 97 THR A CA 1
ATOM 760 C C . THR A 1 97 ? 2.495 14.699 -6.222 1.00 92.88 97 THR A C 1
ATOM 762 O O . THR A 1 97 ? 3.085 15.722 -6.574 1.00 92.88 97 THR A O 1
ATOM 765 N N . ILE A 1 98 ? 2.907 13.960 -5.187 1.00 89.38 98 ILE A N 1
ATOM 766 C CA . ILE A 1 98 ? 4.080 14.276 -4.357 1.00 89.38 98 ILE A CA 1
ATOM 767 C C . ILE A 1 98 ? 5.357 14.283 -5.207 1.00 89.38 98 ILE A C 1
ATOM 769 O O . ILE A 1 98 ? 6.123 15.244 -5.138 1.00 89.38 98 ILE A O 1
ATOM 773 N N . GLY A 1 99 ? 5.568 13.273 -6.058 1.00 86.50 99 GLY A N 1
ATOM 774 C CA . GLY A 1 99 ? 6.722 13.217 -6.960 1.00 86.50 99 GLY A CA 1
ATOM 775 C C . GLY A 1 99 ? 6.741 14.346 -7.999 1.00 86.50 99 GLY A C 1
ATOM 776 O O . GLY A 1 99 ? 7.802 14.886 -8.316 1.00 86.50 99 GLY A O 1
ATOM 777 N N . MET A 1 100 ? 5.573 14.771 -8.492 1.00 88.06 100 MET A N 1
ATOM 778 C CA . MET A 1 100 ? 5.474 15.903 -9.417 1.00 88.06 100 MET A CA 1
ATOM 779 C C . MET A 1 100 ? 5.770 17.251 -8.749 1.00 88.06 100 MET A C 1
ATOM 781 O O . MET A 1 100 ? 6.450 18.081 -9.358 1.00 88.06 100 MET A O 1
ATOM 785 N N . GLN A 1 101 ? 5.273 17.472 -7.530 1.00 88.38 101 GLN A N 1
ATOM 786 C CA . GLN A 1 101 ? 5.402 18.740 -6.801 1.00 88.38 101 GLN A CA 1
ATOM 787 C C . GLN A 1 101 ? 6.742 18.876 -6.061 1.00 88.38 101 GLN A C 1
ATOM 789 O O . GLN A 1 101 ? 7.291 19.973 -5.967 1.00 88.38 101 GLN A O 1
ATOM 794 N N . ILE A 1 102 ? 7.293 17.777 -5.538 1.00 86.50 102 ILE A N 1
ATOM 795 C CA . ILE A 1 102 ? 8.440 17.778 -4.622 1.00 86.50 102 ILE A CA 1
ATOM 796 C C . ILE A 1 102 ? 9.596 16.977 -5.235 1.00 86.50 102 ILE A C 1
ATOM 798 O O . ILE A 1 102 ? 9.925 15.874 -4.806 1.00 86.50 102 ILE A O 1
ATOM 802 N N . ARG A 1 103 ? 10.282 17.572 -6.218 1.00 84.12 103 ARG A N 1
ATOM 803 C CA . ARG A 1 103 ? 11.368 16.921 -6.987 1.00 84.12 103 ARG A CA 1
ATOM 804 C C . ARG A 1 103 ? 12.574 16.455 -6.158 1.00 84.12 103 ARG A C 1
ATOM 806 O O . ARG A 1 103 ? 13.358 15.646 -6.628 1.00 84.12 103 ARG A O 1
ATOM 813 N N . ARG A 1 104 ? 12.717 16.897 -4.904 1.00 81.19 104 ARG A N 1
ATOM 814 C CA . ARG A 1 104 ? 13.710 16.339 -3.959 1.00 81.19 104 ARG A CA 1
ATOM 815 C C . ARG A 1 104 ? 13.356 14.936 -3.428 1.00 81.19 104 ARG A C 1
ATOM 817 O O . ARG A 1 104 ? 14.139 14.378 -2.672 1.00 81.19 104 ARG A O 1
ATOM 824 N N . LEU A 1 105 ? 12.179 14.401 -3.769 1.00 79.81 105 LEU A N 1
ATOM 825 C CA . LEU A 1 105 ? 11.710 13.058 -3.397 1.00 79.81 105 LEU A CA 1
ATOM 826 C C . LEU A 1 105 ? 11.690 12.079 -4.589 1.00 79.81 105 LEU A C 1
ATOM 828 O O . LEU A 1 105 ? 11.255 10.941 -4.436 1.00 79.81 105 LEU A O 1
ATOM 832 N N . THR A 1 106 ? 12.147 12.494 -5.776 1.00 80.19 106 THR A N 1
ATOM 833 C CA . THR A 1 106 ? 12.197 11.653 -6.984 1.00 80.19 106 THR A CA 1
ATOM 834 C C . THR A 1 106 ? 13.613 11.156 -7.287 1.00 80.19 106 THR A C 1
ATOM 836 O O . THR A 1 106 ? 14.587 11.889 -7.138 1.00 80.19 106 THR A O 1
ATOM 839 N N . ARG A 1 107 ? 13.731 9.898 -7.742 1.00 71.94 107 ARG A N 1
ATOM 840 C CA . ARG A 1 107 ? 15.013 9.193 -7.966 1.00 71.94 107 ARG A CA 1
ATOM 841 C C . ARG A 1 107 ? 15.853 9.753 -9.128 1.00 71.94 107 ARG A C 1
ATOM 843 O O . ARG A 1 107 ? 17.062 9.561 -9.135 1.00 71.94 107 ARG A O 1
ATOM 850 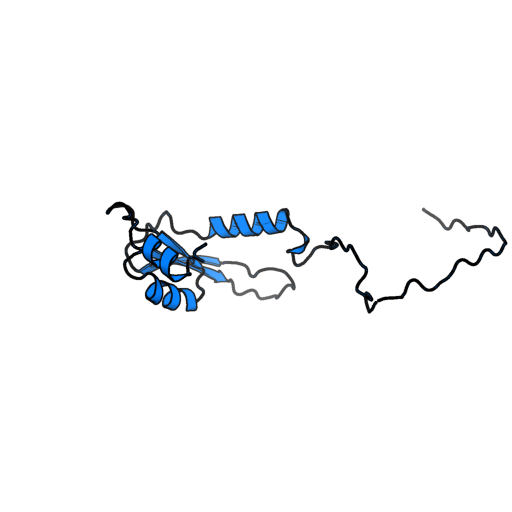N N . LEU A 1 108 ? 15.226 10.424 -10.099 1.00 74.56 108 LEU A N 1
ATOM 851 C CA . LEU A 1 108 ? 15.842 10.868 -11.361 1.00 74.56 108 LEU A CA 1
ATOM 852 C C . LEU A 1 108 ? 15.646 12.372 -11.602 1.00 74.56 108 LEU A C 1
ATOM 854 O O . LEU A 1 108 ? 14.983 12.788 -12.550 1.00 74.56 108 LEU A O 1
ATOM 858 N N . THR A 1 109 ? 16.189 13.206 -10.716 1.00 71.94 109 THR A N 1
ATOM 859 C CA . THR A 1 109 ? 16.001 14.665 -10.771 1.00 71.94 109 THR A CA 1
ATOM 860 C C . THR A 1 109 ? 17.177 15.430 -10.178 1.00 71.94 109 THR A C 1
ATOM 862 O O . THR A 1 109 ? 17.537 15.209 -9.024 1.00 71.94 109 THR A O 1
ATOM 865 N N . ASN A 1 110 ? 17.686 16.425 -10.914 1.00 69.00 110 ASN A N 1
ATOM 866 C CA . ASN A 1 110 ? 18.650 17.419 -10.422 1.00 69.00 110 ASN A CA 1
ATOM 867 C C . ASN A 1 110 ? 17.965 18.437 -9.485 1.00 69.00 110 ASN A C 1
ATOM 869 O O . ASN A 1 110 ? 17.819 19.616 -9.805 1.00 69.00 110 ASN A O 1
ATOM 873 N N . ALA A 1 111 ? 17.486 17.962 -8.335 1.00 68.75 111 ALA A N 1
ATOM 874 C CA . ALA A 1 111 ? 16.770 18.754 -7.345 1.00 68.75 111 ALA A CA 1
ATOM 875 C C . ALA A 1 111 ? 17.718 19.247 -6.241 1.00 68.75 111 ALA A C 1
ATOM 877 O O . ALA A 1 111 ? 18.024 18.525 -5.293 1.00 68.75 111 ALA A O 1
ATOM 878 N N . PHE A 1 112 ? 18.165 20.498 -6.349 1.00 62.06 112 PHE A N 1
ATOM 879 C CA . PHE A 1 112 ? 19.002 21.128 -5.328 1.00 62.06 112 PHE A CA 1
ATOM 880 C C . PHE A 1 112 ? 18.240 21.317 -4.006 1.00 62.06 112 PHE A C 1
ATOM 882 O O . PHE A 1 112 ? 17.112 21.816 -3.980 1.00 62.06 112 PHE A O 1
ATOM 889 N N . SER A 1 113 ? 18.871 20.956 -2.888 1.00 57.91 113 SER A N 1
ATOM 890 C CA . SER A 1 113 ? 18.385 21.299 -1.551 1.00 57.91 113 SER A CA 1
ATOM 891 C C . SER A 1 113 ? 18.681 22.771 -1.235 1.00 57.91 113 SER A C 1
ATOM 893 O O . SER A 1 113 ? 19.702 23.322 -1.646 1.00 57.91 113 SER A O 1
ATOM 895 N N . ARG A 1 114 ? 17.783 23.438 -0.498 1.00 46.16 114 ARG A N 1
ATOM 896 C CA . ARG A 1 114 ? 17.951 24.849 -0.108 1.00 46.16 114 ARG A CA 1
ATOM 897 C C . ARG A 1 114 ? 18.912 24.956 1.083 1.00 46.16 114 ARG A C 1
ATOM 899 O O . ARG A 1 114 ? 18.476 25.067 2.226 1.00 46.16 114 ARG A O 1
ATOM 906 N N . SER A 1 115 ? 20.214 24.874 0.823 1.00 42.91 115 SER A N 1
ATOM 907 C CA . SER A 1 115 ? 21.252 24.934 1.854 1.00 42.91 115 SER A CA 1
ATOM 908 C C . SER A 1 115 ? 21.470 26.362 2.374 1.00 42.91 115 SER A C 1
ATOM 910 O O . SER A 1 115 ? 21.903 27.253 1.652 1.00 42.91 115 SER A O 1
ATOM 912 N N . GLY A 1 116 ? 21.198 26.582 3.665 1.00 50.25 116 GLY A N 1
ATOM 913 C CA . GLY A 1 116 ? 21.584 27.816 4.372 1.00 50.25 116 GLY A CA 1
ATOM 914 C C . GLY A 1 116 ? 23.048 27.831 4.837 1.00 50.25 116 GLY A C 1
ATOM 915 O O . GLY A 1 116 ? 23.552 28.865 5.263 1.00 50.25 116 GLY A O 1
ATOM 916 N N . LYS A 1 117 ? 23.731 26.681 4.773 1.00 35.38 117 LYS A N 1
ATOM 917 C CA . LYS A 1 117 ? 25.167 26.504 5.028 1.00 35.38 117 LYS A CA 1
ATOM 918 C C . LYS A 1 117 ? 25.703 25.440 4.075 1.00 35.38 117 LYS A C 1
ATOM 920 O O . LYS A 1 117 ? 25.031 24.435 3.849 1.00 35.38 117 LYS A O 1
ATOM 925 N N . ILE A 1 118 ? 26.910 25.638 3.549 1.00 43.09 118 ILE A N 1
ATOM 926 C CA . ILE A 1 118 ? 27.631 24.586 2.826 1.00 43.09 118 ILE A CA 1
ATOM 927 C C . ILE A 1 118 ? 28.158 23.586 3.859 1.00 43.09 118 ILE A C 1
ATOM 929 O O . ILE A 1 118 ? 29.127 23.860 4.561 1.00 43.09 118 ILE A O 1
ATOM 933 N N . CYS A 1 119 ? 27.515 22.424 3.930 1.00 32.69 119 CYS A N 1
ATOM 934 C CA . CYS A 1 119 ? 28.144 21.181 4.353 1.00 32.69 119 CYS A CA 1
ATOM 935 C C . CYS A 1 119 ? 28.482 20.380 3.084 1.00 32.69 119 CYS A C 1
ATOM 937 O O . CYS A 1 119 ? 27.597 19.984 2.332 1.00 32.69 119 CYS A O 1
ATOM 939 N N . GLY A 1 120 ? 29.770 20.193 2.815 1.00 32.34 120 GLY A N 1
ATOM 940 C CA . GLY A 1 120 ? 30.276 19.319 1.755 1.00 32.34 120 GLY A CA 1
ATOM 941 C C . GLY A 1 120 ? 31.389 18.421 2.302 1.00 32.34 120 GLY A C 1
ATOM 942 O O . GLY A 1 120 ? 31.491 18.255 3.516 1.00 32.34 120 GLY A O 1
ATOM 943 N N . PRO A 1 121 ? 32.368 17.987 1.484 1.00 41.03 121 PRO A N 1
ATOM 944 C CA . PRO A 1 121 ? 32.561 18.498 -0.371 1.00 41.03 121 PRO A CA 1
ATOM 945 C C . PRO A 1 121 ? 31.520 17.864 -1.317 1.00 41.03 121 PRO A C 1
ATOM 947 O O . PRO A 1 121 ? 30.399 17.678 -0.859 1.00 41.03 121 PRO A O 1
ATOM 950 N N . ARG A 1 122 ? 31.795 17.642 -2.617 1.00 42.62 122 ARG A N 1
ATOM 951 C CA . ARG A 1 122 ? 30.811 17.049 -3.550 1.00 42.62 122 ARG A CA 1
ATOM 952 C C . ARG A 1 122 ? 31.118 15.712 -4.271 1.00 42.62 122 ARG A C 1
ATOM 954 O O . ARG A 1 122 ? 30.393 15.406 -5.207 1.00 42.62 122 ARG A O 1
ATOM 961 N N . THR A 1 123 ? 32.109 14.857 -4.000 1.00 44.91 123 THR A N 1
ATOM 962 C CA . THR A 1 123 ? 33.291 14.869 -3.115 1.00 44.91 123 THR A CA 1
ATOM 963 C C . THR A 1 123 ? 33.035 15.242 -1.644 1.00 44.91 123 THR A C 1
ATOM 965 O O . THR A 1 123 ? 32.144 14.696 -1.011 1.00 44.91 123 THR A O 1
ATOM 968 N N . ALA A 1 124 ? 33.825 16.188 -1.122 1.00 38.34 124 ALA A N 1
ATOM 969 C CA . ALA A 1 124 ? 33.922 16.749 0.280 1.00 38.34 124 ALA A CA 1
ATOM 970 C C . ALA A 1 124 ? 33.837 19.661 1.115 1.00 38.34 124 ALA A C 1
ATOM 972 O O . ALA A 1 124 ? 33.723 20.680 0.377 1.00 38.34 124 ALA A O 1
ATOM 973 N N . CYS A 1 125 ? 33.787 20.244 2.374 1.00 38.28 125 CYS A N 1
ATOM 974 C CA . CYS A 1 125 ? 33.933 21.656 2.750 1.00 38.28 125 CYS A CA 1
ATOM 975 C C . CYS A 1 125 ? 35.317 22.169 2.338 1.00 38.28 125 CYS A C 1
ATOM 977 O O . CYS A 1 125 ? 36.259 22.127 3.122 1.00 38.28 125 CYS A O 1
ATOM 979 N N . THR A 1 126 ? 35.427 22.682 1.114 1.00 32.72 126 THR A N 1
ATOM 980 C CA . THR A 1 126 ? 36.458 23.642 0.734 1.00 32.72 126 THR A CA 1
ATOM 981 C C . THR A 1 126 ? 36.213 24.874 1.604 1.00 32.72 126 THR A C 1
ATOM 983 O O . THR A 1 126 ? 35.195 25.546 1.389 1.00 32.72 126 THR A O 1
ATOM 986 N N . PRO A 1 127 ? 37.039 25.140 2.632 1.00 34.59 127 PRO A N 1
ATOM 987 C CA . PRO A 1 127 ? 36.801 26.282 3.498 1.00 34.59 127 PRO A CA 1
ATOM 988 C C . PRO A 1 127 ? 36.907 27.568 2.661 1.00 34.59 127 PRO A C 1
ATOM 990 O O . PRO A 1 127 ? 37.621 27.576 1.652 1.00 34.59 127 PRO A O 1
ATOM 993 N N . PRO A 1 128 ? 36.207 28.653 3.034 1.00 39.97 128 PRO A N 1
ATOM 994 C CA . PRO A 1 128 ? 36.309 29.939 2.350 1.00 39.97 128 PRO A CA 1
ATOM 995 C C . PRO A 1 128 ? 37.654 30.616 2.673 1.00 39.97 128 PRO A C 1
ATOM 997 O O . PRO A 1 128 ? 37.708 31.643 3.344 1.00 39.97 128 PRO A O 1
ATOM 1000 N N . THR A 1 129 ? 38.746 30.021 2.189 1.00 43.47 129 THR A N 1
ATOM 1001 C CA . THR A 1 129 ? 40.132 30.415 2.466 1.00 43.47 129 THR A CA 1
ATOM 1002 C C . THR A 1 129 ? 40.882 30.730 1.173 1.00 43.47 129 THR A C 1
ATOM 1004 O O . THR A 1 129 ? 41.893 30.113 0.857 1.00 43.47 129 THR A O 1
ATOM 1007 N N . THR A 1 130 ? 40.411 31.753 0.460 1.00 37.50 130 THR A N 1
ATOM 1008 C CA . THR A 1 130 ? 41.324 32.661 -0.247 1.00 37.50 130 THR A CA 1
ATOM 1009 C C . THR A 1 130 ? 40.931 34.081 0.118 1.00 37.50 130 THR A C 1
ATOM 1011 O O . THR A 1 130 ? 39.961 34.634 -0.400 1.00 37.50 130 THR A O 1
ATOM 1014 N N . THR A 1 131 ? 41.685 34.649 1.055 1.00 38.00 131 THR A N 1
ATOM 1015 C CA . THR A 1 131 ? 41.617 36.058 1.438 1.00 38.00 131 THR A CA 1
ATOM 1016 C C . THR A 1 131 ? 41.792 36.963 0.220 1.00 38.00 131 THR A C 1
ATOM 1018 O O . THR A 1 131 ? 42.504 36.637 -0.727 1.00 38.00 131 THR A O 1
ATOM 1021 N N . PHE A 1 132 ? 41.154 38.129 0.287 1.00 34.59 132 PHE A N 1
ATOM 1022 C CA . PHE A 1 132 ? 41.307 39.255 -0.630 1.00 34.59 132 PHE A CA 1
ATOM 1023 C C . PHE A 1 132 ? 42.774 39.475 -1.058 1.00 34.59 132 PHE A C 1
ATOM 1025 O O . PHE A 1 132 ? 43.625 39.784 -0.225 1.00 34.59 132 PHE A O 1
ATOM 1032 N N . ALA A 1 133 ? 43.063 39.354 -2.356 1.00 33.34 133 ALA A N 1
ATOM 1033 C CA . ALA A 1 133 ? 44.382 39.622 -2.929 1.00 33.34 133 ALA A CA 1
ATOM 1034 C C . ALA A 1 133 ? 44.237 40.431 -4.227 1.00 33.34 133 ALA A C 1
ATOM 1036 O O . ALA A 1 133 ? 44.228 39.891 -5.334 1.00 33.34 133 ALA A O 1
ATOM 1037 N N . LEU A 1 134 ? 44.106 41.752 -4.082 1.00 40.16 134 LEU A N 1
ATOM 1038 C CA . LEU A 1 134 ? 44.204 42.689 -5.200 1.00 40.16 134 LEU A CA 1
ATOM 1039 C C . LEU A 1 134 ? 45.612 42.613 -5.807 1.00 40.16 134 LEU A C 1
ATOM 1041 O O . LEU A 1 134 ? 46.570 43.108 -5.218 1.00 40.16 134 LEU A O 1
ATOM 1045 N N . SER A 1 135 ? 45.742 42.062 -7.013 1.00 32.09 135 SER A N 1
ATOM 1046 C CA . SER A 1 135 ? 46.895 42.351 -7.866 1.00 32.09 135 SER A CA 1
ATOM 1047 C C . SER A 1 135 ? 46.499 42.436 -9.342 1.00 32.09 135 SER A C 1
ATOM 1049 O O . SER A 1 135 ? 45.453 41.959 -9.775 1.00 32.09 135 SER A O 1
ATOM 1051 N N . THR A 1 136 ? 47.294 43.194 -10.090 1.00 36.84 136 THR A N 1
ATOM 1052 C CA . THR A 1 136 ? 46.954 43.749 -11.410 1.00 36.84 136 THR A CA 1
ATOM 1053 C C . THR A 1 136 ? 47.199 42.794 -12.583 1.00 36.84 136 THR A C 1
ATOM 1055 O O . THR A 1 136 ? 48.041 41.913 -12.459 1.00 36.84 136 THR A O 1
ATOM 1058 N N . ARG A 1 137 ? 46.702 43.197 -13.772 1.00 33.22 137 ARG A N 1
ATOM 1059 C CA . ARG A 1 137 ? 47.165 42.803 -15.129 1.00 33.22 137 ARG A CA 1
ATOM 1060 C C . ARG A 1 137 ? 46.740 41.383 -15.569 1.00 33.22 137 ARG A C 1
ATOM 1062 O O . ARG A 1 137 ? 46.799 40.448 -14.795 1.00 33.22 137 ARG A O 1
ATOM 1069 N N . ARG A 1 138 ? 46.323 41.150 -16.822 1.00 34.84 138 ARG A N 1
ATOM 1070 C CA . ARG A 1 138 ? 46.204 42.006 -18.030 1.00 34.84 138 ARG A CA 1
ATOM 1071 C C . ARG A 1 138 ? 45.187 41.360 -18.990 1.00 34.84 138 ARG A C 1
ATOM 1073 O O . ARG A 1 138 ? 45.004 40.149 -18.941 1.00 34.84 138 ARG A O 1
ATOM 1080 N N . CYS A 1 139 ? 44.579 42.129 -19.895 1.00 41.84 139 CYS A N 1
ATOM 1081 C CA . CYS A 1 139 ? 43.810 41.558 -21.006 1.00 41.84 139 CYS A CA 1
ATOM 1082 C C . CYS A 1 139 ? 44.681 40.628 -21.871 1.00 41.84 139 CYS A C 1
ATOM 1084 O O . CYS A 1 139 ? 45.767 41.024 -22.294 1.00 41.84 139 CYS A O 1
ATOM 1086 N N . ALA A 1 140 ? 44.159 39.444 -22.189 1.00 41.16 140 ALA A N 1
ATOM 1087 C CA . ALA A 1 140 ? 44.620 38.581 -23.272 1.00 41.16 140 ALA A CA 1
ATOM 1088 C C . ALA A 1 140 ? 43.387 38.119 -24.066 1.00 41.16 140 ALA A C 1
ATOM 1090 O O . ALA A 1 140 ? 42.315 37.908 -23.492 1.00 41.16 140 ALA A O 1
ATOM 1091 N N . SER A 1 141 ? 43.507 38.045 -25.388 1.00 42.66 141 SER A N 1
ATOM 1092 C CA . SER A 1 141 ? 42.386 37.835 -26.308 1.00 42.66 141 SER A CA 1
ATOM 1093 C C . SER A 1 141 ? 41.779 36.431 -26.206 1.00 42.66 141 SER A C 1
ATOM 1095 O O . SER A 1 141 ? 42.484 35.428 -26.132 1.00 42.66 141 SER A O 1
ATOM 1097 N N . ARG A 1 142 ? 40.444 36.350 -26.285 1.00 48.28 142 ARG A N 1
ATOM 1098 C CA . ARG A 1 142 ? 39.745 35.098 -26.613 1.00 48.28 142 ARG A CA 1
ATOM 1099 C C . ARG A 1 142 ? 39.880 34.831 -28.120 1.00 48.28 142 ARG A C 1
ATOM 1101 O O . ARG A 1 142 ? 39.419 35.677 -28.886 1.00 48.28 142 ARG A O 1
ATOM 1108 N N . PRO A 1 143 ? 40.414 33.682 -28.566 1.00 47.91 143 PRO A N 1
ATOM 1109 C CA . PRO A 1 143 ? 40.260 33.253 -29.951 1.00 47.91 143 PRO A CA 1
ATOM 1110 C C . PRO A 1 143 ? 38.833 32.707 -30.173 1.00 47.91 143 PRO A C 1
ATOM 1112 O O . PRO A 1 143 ? 38.375 31.876 -29.383 1.00 47.91 143 PRO A O 1
ATOM 1115 N N . PRO A 1 144 ? 38.102 33.149 -31.212 1.00 55.91 144 PRO A N 1
ATOM 1116 C CA . PRO A 1 144 ? 36.799 32.592 -31.553 1.00 55.91 144 PRO A CA 1
ATOM 1117 C C . PRO A 1 144 ? 36.971 31.355 -32.442 1.00 55.91 144 PRO A C 1
ATOM 1119 O O . PRO A 1 144 ? 37.285 31.482 -33.621 1.00 55.91 144 PRO A O 1
ATOM 1122 N N . TRP A 1 145 ? 36.730 30.159 -31.900 1.00 50.34 145 TRP A N 1
ATOM 1123 C CA . TRP A 1 145 ? 36.706 28.929 -32.697 1.00 50.34 145 TRP A CA 1
ATOM 1124 C C . TRP A 1 145 ? 35.273 28.466 -32.967 1.00 50.34 145 TRP A C 1
ATOM 1126 O O . TRP A 1 145 ? 34.649 27.781 -32.164 1.00 50.34 145 TRP A O 1
ATOM 1136 N N . ASN A 1 146 ? 34.799 28.910 -34.131 1.00 45.09 146 ASN A N 1
ATOM 1137 C CA . ASN A 1 146 ? 33.854 28.272 -35.047 1.00 45.09 146 ASN A CA 1
ATOM 1138 C C . ASN A 1 146 ? 32.550 27.693 -34.473 1.00 45.09 146 ASN A C 1
ATOM 1140 O O . ASN A 1 146 ? 32.488 26.567 -33.988 1.00 45.09 146 ASN A O 1
ATOM 1144 N N . ARG A 1 147 ? 31.462 28.435 -34.718 1.00 45.47 147 ARG A N 1
ATOM 1145 C CA . ARG A 1 147 ? 30.143 27.858 -34.998 1.00 45.47 147 ARG A CA 1
ATOM 1146 C C . ARG A 1 147 ? 29.910 27.922 -36.510 1.00 45.47 147 ARG A C 1
ATOM 1148 O O . ARG A 1 147 ? 29.538 28.982 -37.011 1.00 45.47 147 ARG A O 1
ATOM 1155 N N . ILE A 1 148 ? 30.126 26.798 -37.185 1.00 43.28 148 ILE A N 1
ATOM 1156 C CA . ILE A 1 148 ? 29.538 26.422 -38.478 1.00 43.28 148 ILE A CA 1
ATOM 1157 C C . ILE A 1 148 ? 29.013 25.003 -38.264 1.00 43.28 148 ILE A C 1
ATOM 1159 O O . ILE A 1 148 ? 29.803 24.204 -37.713 1.00 43.28 148 ILE A O 1
#

Secondary structure (DSSP, 8-state):
-----TTHHHHHTTS----TT-PEEEEEES-THHHHHHHHHTGGGEEEEEEEEEE---SS--TTPPPPEEEEEEEEEES---TTT--SHHHHHHHHHHHHH-GGG-SS-------SS---TTTT---S------------PPP-----

pLDDT: mean 70.37, std 21.44, range [32.09, 95.44]

Radius of gyration: 28.33 Å; chains: 1; bounding box: 72×56×70 Å

Foldseek 3Di:
DDPDDPVVVVVVVVPDDDDPVCQAEDEEAPDPVVLVVCCVPQAPRYFYKYWYFAFDPDPDPDPPDDGHTPDIDIGGDHDDHDPVPHDPVVVVVVVVVCCVVPVVPDPDDPDDDPDPDDAADPPGCPDPPDPDDDDDDDDDDDDDDDDD

Sequence (148 aa):
MAIGTAYEARSELRTWPPKPDELFQITTDGFKPYVSAITTTLSDRCGFAQVIKVPAESKEEHWYNPPDVTHAEKVPIMGKPDAAKICTSRVERQNLTIGMQIRRLTRLTNAFSRSGKICGPRTACTPPTTTFALSTRRCASRPPWNRI